Protein AF-A0A0L0LLC8-F1 (afdb_monomer_lite)

Structure (mmCIF, N/CA/C/O backbone):
data_AF-A0A0L0LLC8-F1
#
_entry.id   AF-A0A0L0LLC8-F1
#
loop_
_atom_site.group_PDB
_atom_site.id
_atom_site.type_symbol
_atom_site.label_atom_id
_atom_site.label_alt_id
_atom_site.label_comp_id
_atom_site.label_asym_id
_atom_site.label_entity_id
_atom_site.label_seq_id
_atom_site.pdbx_PDB_ins_code
_atom_site.Cartn_x
_atom_site.Cartn_y
_atom_site.Cartn_z
_atom_site.occupancy
_atom_site.B_iso_or_equiv
_atom_site.auth_seq_id
_atom_site.auth_comp_id
_atom_site.auth_asym_id
_atom_site.auth_atom_id
_atom_site.pdbx_PDB_model_num
ATOM 1 N N . MET A 1 1 ? 0.986 -0.068 -14.096 1.00 52.88 1 MET A N 1
ATOM 2 C CA . MET A 1 1 ? -0.490 -0.060 -14.049 1.00 52.88 1 MET A CA 1
ATOM 3 C C . MET A 1 1 ? -0.908 0.928 -12.983 1.00 52.88 1 MET A C 1
ATOM 5 O O . MET A 1 1 ? -0.490 0.761 -11.846 1.00 52.88 1 MET A O 1
ATOM 9 N N . GLU A 1 2 ? -1.652 1.965 -13.354 1.00 60.44 2 GLU A N 1
ATOM 10 C CA . GLU A 1 2 ? -2.351 2.805 -12.382 1.00 60.44 2 GLU A CA 1
ATOM 11 C C . GLU A 1 2 ? -3.611 2.071 -11.930 1.00 60.44 2 GLU A C 1
ATOM 13 O O . GLU A 1 2 ? -4.270 1.409 -12.736 1.00 60.44 2 GLU A O 1
ATOM 18 N N . PHE A 1 3 ? -3.933 2.151 -10.640 1.00 58.19 3 PHE A N 1
ATOM 19 C CA . PHE A 1 3 ? -5.216 1.649 -10.177 1.00 58.19 3 PHE A CA 1
ATOM 20 C C . PHE A 1 3 ? -6.336 2.410 -10.871 1.00 58.19 3 PHE A C 1
ATOM 22 O O . PHE A 1 3 ? -6.350 3.641 -10.908 1.00 58.19 3 PHE A O 1
ATOM 29 N N . THR A 1 4 ? -7.303 1.660 -11.384 1.00 74.94 4 THR A N 1
ATOM 30 C CA . THR A 1 4 ? -8.527 2.259 -11.907 1.00 74.94 4 THR A CA 1
ATOM 31 C C . THR A 1 4 ? -9.274 2.981 -10.777 1.00 74.94 4 THR A C 1
ATOM 33 O O . THR A 1 4 ? -9.209 2.546 -9.618 1.00 74.94 4 THR A O 1
ATOM 36 N N . PRO A 1 5 ? -10.027 4.054 -11.071 1.00 61.50 5 PRO A N 1
ATOM 37 C CA . PRO A 1 5 ? -10.831 4.755 -10.070 1.00 61.50 5 PRO A CA 1
ATOM 38 C C . PRO A 1 5 ? -11.749 3.819 -9.267 1.00 61.50 5 PRO A C 1
ATOM 40 O O . PRO A 1 5 ? -11.958 4.031 -8.076 1.00 61.50 5 PRO A O 1
ATOM 43 N N . GLN A 1 6 ? -12.237 2.735 -9.882 1.00 62.56 6 GLN A N 1
ATOM 44 C CA . GLN A 1 6 ? -13.051 1.716 -9.217 1.00 62.56 6 GLN A CA 1
ATOM 45 C C . GLN A 1 6 ? -12.248 0.866 -8.217 1.00 62.56 6 GLN A C 1
ATOM 47 O O . GLN A 1 6 ? -12.775 0.483 -7.175 1.00 62.56 6 GLN A O 1
ATOM 52 N N . GLN A 1 7 ? -10.975 0.572 -8.493 1.00 64.88 7 GLN A N 1
ATOM 53 C CA . GLN A 1 7 ? -10.095 -0.135 -7.552 1.00 64.88 7 GLN A CA 1
ATOM 54 C C . GLN A 1 7 ? -9.693 0.760 -6.374 1.00 64.88 7 GLN A C 1
ATOM 56 O O . GLN A 1 7 ? -9.662 0.295 -5.238 1.00 64.88 7 GLN A O 1
ATOM 61 N N . LEU A 1 8 ? -9.475 2.054 -6.621 1.00 62.72 8 LEU A N 1
ATOM 62 C CA . LEU A 1 8 ? -9.277 3.039 -5.553 1.00 62.72 8 LEU A CA 1
ATOM 63 C C . LEU A 1 8 ? -10.539 3.221 -4.700 1.00 62.72 8 LEU A C 1
ATOM 65 O O . LEU A 1 8 ? -10.440 3.337 -3.482 1.00 62.72 8 LEU A O 1
ATOM 69 N N . ALA A 1 9 ? -11.726 3.186 -5.312 1.00 59.06 9 ALA A N 1
ATOM 70 C CA . ALA A 1 9 ? -12.995 3.214 -4.589 1.00 59.06 9 ALA A CA 1
ATOM 71 C C . ALA A 1 9 ? -13.175 1.983 -3.684 1.00 59.06 9 ALA A C 1
ATOM 73 O O . ALA A 1 9 ? -13.686 2.118 -2.578 1.00 59.06 9 ALA A O 1
ATOM 74 N N . LYS A 1 10 ? -12.684 0.805 -4.100 1.00 62.78 10 LYS A N 1
ATOM 75 C CA . LYS A 1 10 ? -12.681 -0.412 -3.266 1.00 62.78 10 LYS A CA 1
ATOM 76 C C . LYS A 1 10 ? -11.746 -0.320 -2.058 1.00 62.78 10 LYS A C 1
ATOM 78 O O . LYS A 1 10 ? -12.071 -0.856 -1.009 1.00 62.78 10 LYS A O 1
ATOM 83 N N . LEU A 1 11 ? -10.625 0.391 -2.177 1.00 59.88 11 LEU A N 1
ATOM 84 C CA . LEU A 1 11 ? -9.751 0.711 -1.037 1.00 59.88 11 LEU A CA 1
ATOM 85 C C . LEU A 1 11 ? -10.363 1.769 -0.100 1.00 59.88 11 LEU A C 1
ATOM 87 O O . LEU A 1 11 ? -9.909 1.923 1.029 1.00 59.88 11 LEU A O 1
ATOM 91 N N . ARG A 1 12 ? -11.369 2.510 -0.584 1.00 51.97 12 ARG A N 1
ATOM 92 C CA . ARG A 1 12 ? -12.134 3.528 0.151 1.00 51.97 12 ARG A CA 1
ATOM 93 C C . ARG A 1 12 ? -13.435 3.009 0.763 1.00 51.97 12 ARG A C 1
ATOM 95 O O . ARG A 1 12 ? -14.122 3.808 1.397 1.00 51.97 12 ARG A O 1
ATOM 102 N N . ILE A 1 13 ? -13.789 1.734 0.568 1.00 59.22 13 ILE A N 1
ATOM 103 C CA . ILE A 1 13 ? -14.922 1.128 1.283 1.00 59.22 13 ILE A CA 1
ATOM 104 C C . ILE A 1 13 ? -14.688 1.385 2.776 1.00 59.22 13 ILE A C 1
ATOM 106 O O . ILE A 1 13 ? -13.550 1.203 3.226 1.00 59.22 13 ILE A O 1
ATOM 110 N N . PRO A 1 14 ? -15.701 1.870 3.520 1.00 51.25 14 PRO A N 1
ATOM 111 C CA . PRO A 1 14 ? -15.545 2.142 4.936 1.00 51.25 14 PRO A CA 1
ATOM 112 C C . PRO A 1 14 ? -15.007 0.886 5.609 1.00 51.25 14 PRO A C 1
ATOM 114 O O . PRO A 1 14 ? -15.609 -0.185 5.593 1.00 51.25 14 PRO A O 1
ATOM 117 N N . ILE A 1 15 ? -13.808 1.044 6.154 1.00 56.00 15 ILE A N 1
ATOM 118 C CA . ILE A 1 15 ? -13.021 0.023 6.846 1.00 56.00 15 ILE A CA 1
ATOM 119 C C . ILE A 1 15 ? -13.873 -0.737 7.880 1.00 56.00 15 ILE A C 1
ATOM 121 O O . ILE A 1 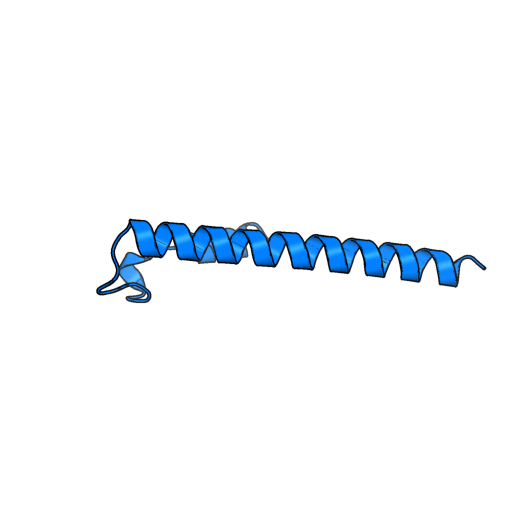15 ? -13.655 -1.929 8.103 1.00 56.00 15 ILE A O 1
ATOM 125 N N . GLU A 1 16 ? -14.858 -0.043 8.452 1.00 49.16 16 GLU A N 1
ATOM 126 C CA . GLU A 1 16 ? -15.876 -0.505 9.398 1.00 49.16 16 GLU A CA 1
ATOM 127 C C . GLU A 1 16 ? -16.628 -1.771 8.941 1.00 49.16 16 GLU A C 1
ATOM 129 O O . GLU A 1 16 ? -16.969 -2.590 9.786 1.00 49.16 16 GLU A O 1
ATOM 134 N N . GLU A 1 17 ? -16.818 -2.007 7.635 1.00 53.31 17 GLU A N 1
ATOM 135 C CA . GLU A 1 17 ? -17.490 -3.222 7.127 1.00 53.31 17 GLU A CA 1
ATOM 136 C C . GLU A 1 17 ? -16.578 -4.458 7.046 1.00 53.31 17 GLU A C 1
ATOM 138 O O . GLU A 1 17 ? -17.061 -5.577 6.878 1.00 53.31 17 GLU A O 1
ATOM 143 N N . THR A 1 18 ? -15.257 -4.290 7.142 1.00 59.56 18 THR A N 1
ATOM 144 C CA . THR A 1 18 ? -14.296 -5.373 6.855 1.00 59.56 18 THR A CA 1
ATOM 145 C C . THR A 1 18 ? -13.624 -5.962 8.096 1.00 59.56 18 THR A C 1
ATOM 147 O O . THR A 1 18 ? -13.006 -7.019 7.999 1.00 59.56 18 THR A O 1
ATOM 150 N N . GLY A 1 19 ? -13.697 -5.288 9.252 1.00 57.53 19 GLY A N 1
ATOM 151 C CA . GLY A 1 19 ? -13.033 -5.715 10.496 1.00 57.53 19 GLY A CA 1
ATOM 152 C C . GLY A 1 19 ? -11.495 -5.710 10.444 1.00 57.53 19 GLY A C 1
ATOM 153 O O . GLY A 1 19 ? -10.833 -6.088 11.404 1.00 57.53 19 GLY A O 1
ATOM 154 N N . VAL A 1 20 ? -10.888 -5.259 9.340 1.00 60.78 20 VAL A N 1
ATOM 155 C CA . VAL A 1 20 ? -9.446 -5.423 9.057 1.00 60.78 20 VAL A CA 1
ATOM 156 C C . VAL A 1 20 ? -8.543 -4.682 10.056 1.00 60.78 20 VAL A C 1
ATOM 158 O O . VAL A 1 20 ? -7.373 -5.036 10.221 1.00 60.78 20 VAL A O 1
ATOM 161 N N . PHE A 1 21 ? -9.079 -3.687 10.766 1.00 64.88 21 PHE A N 1
ATOM 162 C CA . PHE A 1 21 ? -8.362 -2.934 11.798 1.00 64.88 21 PHE A CA 1
ATOM 163 C C . PHE A 1 21 ? -9.052 -2.959 13.166 1.00 64.88 21 PHE A C 1
ATOM 165 O O . PHE A 1 21 ? -8.775 -2.104 14.007 1.00 64.88 21 PHE A O 1
ATOM 172 N N . GLU A 1 22 ? -9.934 -3.931 13.404 1.00 65.44 22 GLU A N 1
ATOM 173 C CA . GLU A 1 22 ? -10.578 -4.103 14.704 1.00 65.44 22 GLU A CA 1
ATOM 174 C C . GLU A 1 22 ? -9.509 -4.279 15.804 1.00 65.44 22 GLU A C 1
ATOM 176 O O . GLU A 1 22 ? -8.559 -5.051 15.661 1.00 65.44 22 GLU A O 1
ATOM 181 N N . GLY A 1 23 ? -9.605 -3.484 16.874 1.00 75.38 23 GLY A N 1
ATOM 182 C CA . GLY A 1 23 ? -8.609 -3.446 17.952 1.00 75.38 23 GLY A CA 1
ATOM 183 C C . GLY A 1 23 ? -7.357 -2.597 17.686 1.00 75.38 23 GLY A C 1
ATOM 184 O O . GLY A 1 23 ? -6.496 -2.529 18.563 1.00 75.38 23 GLY A O 1
ATOM 185 N N . ARG A 1 24 ? -7.239 -1.926 16.530 1.00 75.06 24 ARG A N 1
ATOM 186 C CA . ARG A 1 24 ? -6.160 -0.958 16.260 1.00 75.06 24 ARG A CA 1
ATOM 187 C 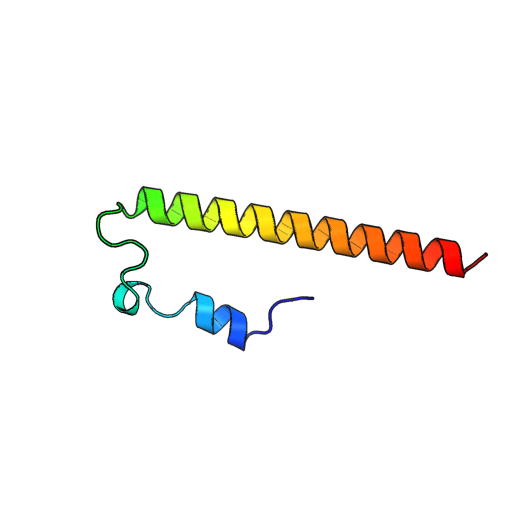C . ARG A 1 24 ? -6.635 0.477 16.432 1.00 75.06 24 ARG A C 1
ATOM 189 O O . ARG A 1 24 ? -7.762 0.826 16.094 1.00 75.06 24 ARG A O 1
ATOM 196 N N . SER A 1 25 ? -5.747 1.322 16.936 1.00 84.88 25 SER A N 1
ATOM 197 C CA . SER A 1 25 ? -6.004 2.754 17.067 1.00 84.88 25 SER A CA 1
ATOM 198 C C . SER A 1 25 ? -5.964 3.462 15.711 1.00 84.88 25 SER A C 1
ATOM 200 O O . SER A 1 25 ? -5.282 3.037 14.777 1.00 84.88 25 SER A O 1
ATOM 202 N N . GLU A 1 26 ? -6.656 4.596 15.605 1.00 80.44 26 GLU A N 1
ATOM 203 C CA . GLU A 1 26 ? -6.684 5.406 14.381 1.00 80.44 26 GLU A CA 1
ATOM 204 C C . GLU A 1 26 ? -5.273 5.794 13.900 1.00 80.44 26 GLU A C 1
ATOM 206 O O . GLU A 1 26 ? -4.987 5.768 12.703 1.00 80.44 26 GLU A O 1
ATOM 211 N N . SER A 1 27 ? -4.355 6.086 14.827 1.00 83.00 27 SER A N 1
ATOM 212 C CA . SER A 1 27 ? -2.970 6.444 14.501 1.00 83.00 27 SER A CA 1
ATOM 213 C C . SER A 1 27 ? -2.197 5.284 13.862 1.00 83.00 27 SER A C 1
ATOM 215 O O . SER A 1 27 ? -1.425 5.497 12.924 1.00 83.00 27 SER A O 1
ATOM 217 N N . GLU A 1 28 ? -2.431 4.049 14.312 1.00 80.38 28 GLU A N 1
ATOM 218 C CA . GLU A 1 28 ? -1.845 2.846 13.718 1.00 80.38 28 GLU A CA 1
ATOM 219 C C . GLU A 1 28 ? -2.391 2.598 12.314 1.00 80.38 28 GLU A C 1
ATOM 221 O O . GLU A 1 28 ? -1.622 2.272 11.408 1.00 80.38 28 GLU A O 1
ATOM 226 N N . ILE A 1 29 ? -3.694 2.807 12.117 1.00 82.94 29 ILE A N 1
ATOM 227 C CA . ILE A 1 29 ? -4.339 2.682 10.807 1.00 82.94 29 ILE A CA 1
ATOM 228 C C . ILE A 1 29 ? -3.763 3.720 9.840 1.00 82.94 29 ILE A C 1
ATOM 230 O O . ILE A 1 29 ? -3.328 3.371 8.743 1.00 82.94 29 ILE A O 1
ATOM 234 N N . GLN A 1 30 ? -3.687 4.989 10.250 1.00 80.88 30 GLN A N 1
ATOM 235 C CA . GLN A 1 30 ? -3.124 6.057 9.421 1.00 80.88 30 GLN A CA 1
ATOM 236 C C . GLN A 1 30 ? -1.659 5.792 9.056 1.00 80.88 30 GLN A C 1
ATOM 238 O O . GLN A 1 30 ? -1.262 6.006 7.907 1.00 80.88 30 GLN A O 1
ATOM 243 N N . LYS A 1 31 ? -0.855 5.289 10.002 1.00 86.38 31 LYS A N 1
ATOM 244 C CA . LYS A 1 31 ? 0.532 4.894 9.734 1.00 86.38 31 LYS A CA 1
ATOM 245 C C . LYS A 1 31 ? 0.597 3.776 8.693 1.00 86.38 31 LYS A C 1
ATOM 247 O O . LYS A 1 31 ? 1.328 3.907 7.715 1.00 86.38 31 LYS A O 1
ATOM 252 N N . LEU A 1 32 ? -0.206 2.727 8.859 1.0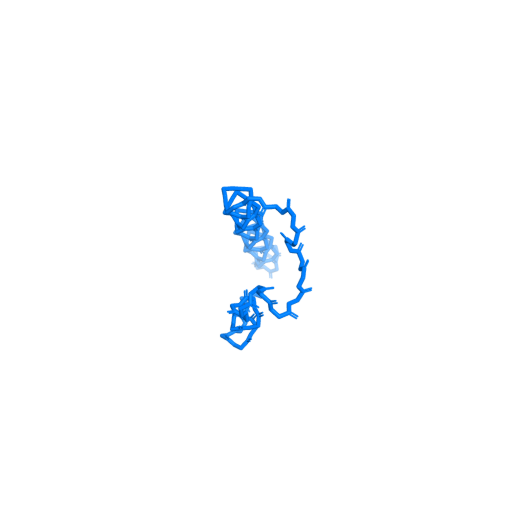0 84.62 32 LEU A N 1
ATOM 253 C CA . LEU A 1 32 ? -0.237 1.593 7.938 1.00 84.62 32 LEU A CA 1
ATOM 254 C C . LEU A 1 32 ? -0.634 2.020 6.517 1.00 84.62 32 LEU A C 1
ATOM 256 O O . LEU A 1 32 ? 0.010 1.631 5.544 1.00 84.62 32 LEU A O 1
ATOM 260 N N . LEU A 1 33 ? -1.661 2.864 6.395 1.00 82.31 33 LEU A N 1
ATOM 261 C CA . LEU A 1 33 ? -2.111 3.398 5.110 1.00 82.31 33 LEU A CA 1
ATOM 262 C C . LEU A 1 33 ? -1.032 4.263 4.446 1.00 82.31 33 LEU A C 1
ATOM 264 O O . LEU A 1 33 ? -0.823 4.173 3.234 1.00 82.31 33 LEU A O 1
ATOM 268 N N . LYS A 1 34 ? -0.308 5.070 5.229 1.00 82.56 34 LYS A N 1
ATOM 269 C CA . LYS A 1 34 ? 0.800 5.896 4.734 1.00 82.56 34 LYS A CA 1
ATOM 270 C C . LYS A 1 34 ? 1.975 5.049 4.241 1.00 82.56 34 LYS A C 1
ATOM 272 O O . LYS A 1 34 ? 2.536 5.340 3.178 1.00 82.56 34 LYS A O 1
ATOM 277 N N . ASP A 1 35 ? 2.325 3.999 4.975 1.00 83.25 35 ASP A N 1
ATOM 278 C CA . ASP A 1 35 ? 3.388 3.067 4.594 1.00 83.25 35 ASP A CA 1
ATOM 279 C C . ASP A 1 35 ? 3.008 2.327 3.301 1.00 83.25 35 ASP A C 1
ATOM 281 O O . ASP A 1 35 ? 3.802 2.266 2.357 1.00 83.25 35 ASP A O 1
ATOM 285 N N . PHE A 1 36 ? 1.755 1.871 3.195 1.00 85.19 36 PHE A N 1
ATOM 286 C CA . PHE A 1 36 ? 1.235 1.211 1.998 1.00 85.19 36 PHE A CA 1
ATOM 287 C C . PHE A 1 36 ? 1.253 2.129 0.767 1.00 85.19 36 PHE A C 1
ATOM 289 O O . PHE A 1 36 ? 1.716 1.735 -0.306 1.00 85.19 36 PHE A O 1
ATOM 296 N N . ALA A 1 37 ? 0.815 3.382 0.921 1.00 80.88 37 ALA A N 1
ATOM 297 C CA . ALA A 1 37 ? 0.864 4.376 -0.148 1.00 80.88 37 ALA A CA 1
ATOM 298 C C . ALA A 1 37 ? 2.305 4.642 -0.615 1.00 80.88 37 ALA A C 1
ATOM 300 O O . ALA A 1 37 ? 2.575 4.696 -1.817 1.00 80.88 37 ALA A O 1
ATOM 301 N N . THR A 1 38 ? 3.247 4.754 0.325 1.00 83.62 38 THR A N 1
ATOM 302 C CA . THR A 1 38 ? 4.670 4.977 0.025 1.00 83.62 38 THR A CA 1
ATOM 303 C C . THR A 1 38 ? 5.263 3.807 -0.756 1.00 83.62 38 THR A C 1
ATOM 305 O O . THR A 1 38 ? 5.955 4.007 -1.761 1.00 83.62 38 THR A O 1
ATOM 308 N N . PHE A 1 39 ? 4.955 2.579 -0.336 1.00 87.00 39 PHE A N 1
ATOM 309 C CA . PHE A 1 39 ? 5.385 1.366 -1.023 1.00 87.00 39 PHE A CA 1
ATOM 310 C C . PHE A 1 39 ? 4.844 1.309 -2.456 1.00 87.00 39 PHE A C 1
ATOM 312 O O . PHE A 1 39 ? 5.600 1.074 -3.401 1.00 87.00 39 PHE A O 1
ATOM 319 N N . TYR A 1 40 ? 3.559 1.618 -2.640 1.00 84.19 40 TYR A N 1
ATOM 320 C CA . TYR A 1 40 ? 2.932 1.603 -3.957 1.00 84.19 40 TYR A CA 1
ATOM 321 C C . TYR A 1 40 ? 3.538 2.640 -4.913 1.00 84.19 40 TYR A C 1
ATOM 323 O O . TYR A 1 40 ? 3.880 2.316 -6.050 1.00 84.19 40 TYR A O 1
ATOM 331 N N . VAL A 1 41 ? 3.750 3.875 -4.446 1.00 85.00 41 VAL A N 1
ATOM 332 C CA . VAL A 1 41 ? 4.422 4.925 -5.234 1.00 85.00 41 VAL A CA 1
ATOM 333 C C . VAL A 1 41 ? 5.841 4.503 -5.615 1.00 85.00 41 VAL A C 1
ATOM 335 O O . VAL A 1 41 ? 6.293 4.765 -6.731 1.00 85.00 41 VAL A O 1
ATOM 338 N N . THR A 1 42 ? 6.546 3.829 -4.709 1.00 86.19 42 THR A N 1
ATOM 339 C CA . THR A 1 42 ? 7.901 3.327 -4.963 1.00 86.19 42 THR A CA 1
ATOM 340 C C . THR A 1 42 ? 7.897 2.273 -6.067 1.00 86.19 42 THR A C 1
ATOM 342 O O . THR A 1 42 ? 8.654 2.396 -7.030 1.00 86.19 42 THR A O 1
ATOM 345 N N . LEU A 1 43 ? 6.993 1.294 -5.997 1.00 88.69 43 LEU A N 1
ATOM 346 C CA . LEU A 1 43 ? 6.826 0.289 -7.048 1.00 88.69 43 LEU A CA 1
ATOM 347 C C . LEU A 1 43 ? 6.424 0.904 -8.391 1.00 88.69 43 LEU A C 1
ATOM 349 O O . LEU A 1 43 ? 6.937 0.494 -9.430 1.00 88.69 43 LEU A O 1
ATOM 353 N N . ALA A 1 44 ? 5.547 1.910 -8.386 1.00 84.06 44 ALA A N 1
ATOM 354 C CA . ALA A 1 44 ? 5.160 2.618 -9.601 1.00 84.06 44 ALA A CA 1
ATOM 355 C C . ALA A 1 44 ? 6.367 3.303 -10.263 1.00 84.06 44 ALA A C 1
ATOM 357 O O . ALA A 1 44 ? 6.553 3.179 -11.473 1.00 84.06 44 ALA A O 1
ATOM 358 N N . LYS A 1 45 ? 7.232 3.956 -9.475 1.00 86.00 45 LYS A N 1
ATOM 359 C CA . LYS A 1 45 ? 8.472 4.578 -9.969 1.00 86.00 45 LYS A CA 1
ATOM 360 C C . LYS A 1 45 ? 9.461 3.552 -10.519 1.00 86.00 45 L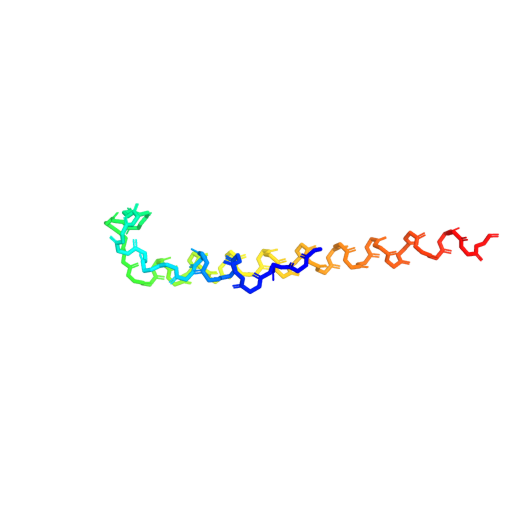YS A C 1
ATOM 362 O O . LYS A 1 45 ? 10.056 3.796 -11.566 1.00 86.00 45 LYS A O 1
ATOM 367 N N . ILE A 1 46 ? 9.623 2.412 -9.844 1.00 90.25 46 ILE A N 1
ATOM 368 C CA . ILE A 1 46 ? 10.484 1.319 -10.319 1.00 90.25 46 ILE A CA 1
ATOM 369 C C . ILE A 1 46 ? 9.965 0.787 -11.657 1.00 90.25 46 ILE A C 1
ATOM 371 O O . ILE A 1 46 ? 10.730 0.706 -12.612 1.00 90.25 46 ILE A O 1
ATOM 375 N N . ASN A 1 47 ? 8.664 0.505 -11.762 1.00 86.00 47 ASN A N 1
ATOM 376 C CA . ASN A 1 47 ? 8.055 0.053 -13.014 1.00 86.00 47 ASN A CA 1
ATOM 377 C C . ASN A 1 47 ? 8.209 1.075 -14.144 1.00 86.00 47 ASN A C 1
ATOM 379 O O . ASN A 1 47 ? 8.528 0.696 -15.268 1.00 86.00 47 ASN A O 1
ATOM 383 N N . LEU A 1 48 ? 8.013 2.366 -13.857 1.00 86.75 48 LEU A N 1
ATOM 384 C CA . LEU A 1 48 ? 8.218 3.429 -14.840 1.00 86.75 48 LEU A CA 1
ATOM 385 C C . LEU A 1 48 ? 9.662 3.418 -15.360 1.00 86.75 48 LEU A C 1
ATOM 387 O O . LEU A 1 48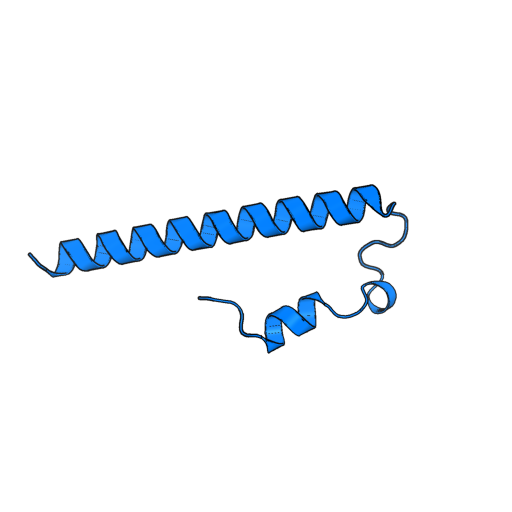 ? 9.885 3.480 -16.567 1.00 86.75 48 LEU A O 1
ATOM 391 N N . ARG A 1 49 ? 10.637 3.300 -14.453 1.00 89.19 49 ARG A N 1
ATOM 392 C CA . ARG A 1 49 ? 12.058 3.249 -14.800 1.00 89.19 49 ARG A CA 1
ATOM 393 C C . ARG A 1 49 ? 12.401 2.015 -15.635 1.00 89.19 49 ARG A C 1
ATOM 395 O O . ARG A 1 49 ? 13.046 2.161 -16.666 1.00 89.19 49 ARG A O 1
ATOM 402 N N . LEU A 1 50 ? 11.926 0.836 -15.238 1.00 89.94 50 LEU A N 1
ATOM 403 C CA . LEU A 1 50 ? 12.140 -0.409 -15.984 1.00 89.94 50 LEU A CA 1
ATOM 404 C C . LEU A 1 50 ? 11.551 -0.330 -17.397 1.00 89.94 50 LEU A C 1
ATOM 406 O O . LEU A 1 50 ? 12.197 -0.742 -18.356 1.00 89.94 50 LEU A O 1
ATOM 410 N N . HIS A 1 51 ? 10.360 0.254 -17.554 1.00 82.88 51 HIS A N 1
ATOM 411 C CA . HIS A 1 51 ? 9.776 0.479 -18.876 1.00 82.88 51 HIS A CA 1
ATOM 412 C C . HIS A 1 51 ? 10.602 1.450 -19.727 1.00 82.88 51 HIS A C 1
ATOM 414 O O . HIS A 1 51 ? 10.797 1.200 -20.915 1.00 82.88 51 HIS A O 1
ATOM 420 N N . GLN A 1 52 ? 11.112 2.535 -19.135 1.00 85.25 52 GLN A N 1
ATOM 421 C CA . GLN A 1 52 ? 11.978 3.487 -19.837 1.00 85.25 52 GLN A CA 1
ATOM 422 C C . GLN A 1 52 ? 13.298 2.842 -20.282 1.00 85.25 52 GLN A C 1
ATOM 424 O O . GLN A 1 52 ? 13.738 3.072 -21.407 1.00 85.25 52 GLN A O 1
ATOM 429 N N . GLU A 1 53 ? 13.914 2.020 -19.434 1.00 83.94 53 GLU A N 1
ATOM 430 C CA . GLU A 1 53 ? 15.134 1.273 -19.762 1.00 83.94 53 GLU A CA 1
ATOM 431 C C . GLU A 1 53 ? 14.868 0.244 -20.879 1.00 83.94 53 GLU A C 1
ATOM 433 O O . GLU A 1 53 ? 15.556 0.266 -21.898 1.00 83.94 53 GLU A O 1
ATOM 438 N N . ALA A 1 54 ? 13.788 -0.540 -20.786 1.00 78.69 54 ALA A N 1
ATOM 439 C CA . ALA A 1 54 ? 13.396 -1.498 -21.827 1.00 78.69 54 ALA A CA 1
ATOM 440 C C . ALA A 1 54 ? 13.085 -0.833 -23.183 1.00 78.69 54 ALA A C 1
ATOM 442 O O . ALA A 1 54 ? 13.356 -1.397 -24.242 1.00 78.69 54 ALA A O 1
ATOM 443 N N . SER A 1 55 ? 12.524 0.379 -23.177 1.00 72.88 55 SER A N 1
ATOM 444 C CA . SER A 1 55 ? 12.279 1.135 -24.412 1.00 72.88 55 SER A CA 1
ATOM 445 C C . SER A 1 55 ? 13.553 1.706 -25.046 1.00 72.88 55 SER A C 1
ATOM 447 O O . SER A 1 55 ? 13.581 1.918 -26.255 1.00 72.88 55 SER A O 1
A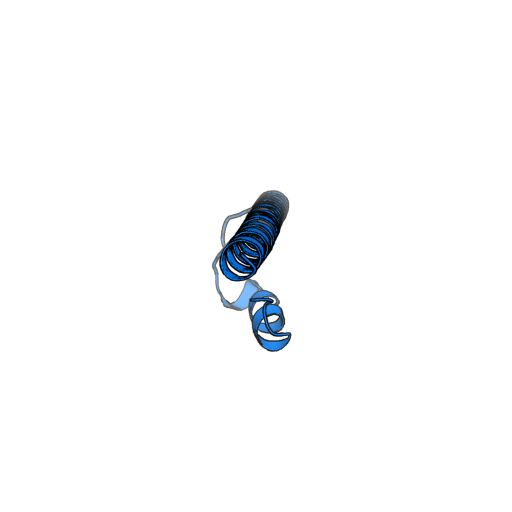TOM 449 N N . LYS A 1 56 ? 14.616 1.927 -24.260 1.00 64.75 56 LYS A N 1
ATOM 450 C CA . LYS A 1 56 ? 15.912 2.408 -24.761 1.00 64.75 56 LYS A CA 1
ATOM 451 C C . LYS A 1 56 ? 16.756 1.297 -25.384 1.00 64.75 56 LYS A C 1
ATOM 453 O O . LYS A 1 56 ? 17.446 1.572 -26.359 1.00 64.75 56 LYS A O 1
ATOM 458 N N . ASP A 1 57 ? 16.672 0.071 -24.870 1.00 59.56 57 ASP A N 1
ATOM 459 C CA . ASP A 1 57 ? 17.388 -1.078 -25.445 1.00 59.56 57 ASP A CA 1
ATOM 460 C C . ASP A 1 57 ? 16.776 -1.566 -26.767 1.00 59.56 57 ASP A C 1
ATOM 462 O O . ASP A 1 57 ? 17.509 -2.012 -27.640 1.00 59.56 57 ASP A O 1
ATOM 466 N N . ASN A 1 58 ? 15.462 -1.411 -26.971 1.00 58.28 58 ASN A N 1
ATOM 467 C CA . ASN A 1 58 ? 14.801 -1.753 -28.243 1.00 58.28 58 ASN A CA 1
ATOM 468 C C . ASN A 1 58 ? 14.982 -0.699 -29.357 1.00 58.28 58 ASN A C 1
ATOM 470 O O . ASN A 1 58 ? 14.522 -0.911 -30.477 1.00 58.28 58 ASN A O 1
ATOM 474 N N . ALA A 1 59 ? 15.585 0.455 -29.053 1.00 55.84 59 ALA A N 1
ATOM 475 C CA . ALA A 1 59 ? 15.821 1.544 -30.007 1.00 55.84 59 ALA A CA 1
ATOM 476 C C . ALA A 1 59 ? 17.262 1.568 -30.565 1.00 55.84 59 ALA A C 1
ATOM 478 O O . ALA A 1 59 ? 17.618 2.505 -31.284 1.00 55.84 59 ALA A O 1
ATOM 479 N N . LYS A 1 60 ? 18.085 0.572 -30.217 1.00 49.28 60 LYS A N 1
ATOM 480 C CA . LYS A 1 60 ? 19.411 0.302 -30.792 1.00 49.28 60 LYS A CA 1
ATOM 481 C C . LYS A 1 60 ? 19.349 -0.899 -31.724 1.00 49.28 60 LYS A C 1
ATOM 483 O O . LYS A 1 60 ? 20.137 -0.887 -32.693 1.00 49.28 60 LYS A O 1
#

Foldseek 3Di:
DDDDPVNVVVVVDPCVVVCPQPPHDPVVVVVVVVVVVVVVVVVVVVVVVVVVVVVVVVVD

pLDDT: mean 72.59, std 13.07, range [49.16, 90.25]

Radius of gyration: 16.83 Å; chains: 1; bounding box: 37×12×49 Å

Secondary structure (DSSP, 8-state):
-PPPHHHHHHHTS-GGGT-TTTT--HHHHHHHHHHHHHHHHHHHHHHHHHHHHHHHHTT-

Sequence (60 aa):
MEFTPQQLAKLRIPIEETGVFEGRSESEIQKLLKDFATFYVTLAKINLRLHQEASKDNAK